Protein AF-A0A920RVM7-F1 (afdb_monomer_lite)

Radius of gyration: 25.44 Å; chains: 1; bounding box: 71×38×67 Å

Foldseek 3Di:
DDDVPPDDDQLVVLVVVLVVVVVVLVVVPQDDDPVSVCPVLVVCCVVDDVDCPPPPSVVVCCVPNNDDGPQDDPDDPVVVVVVPPCRDSSNSSVVVSQVCQLADQDDPDDPVVVVVVVVVDVDPDDPVCSDNVDRPVVVVVVVVCVVPDDPPVVVVVVVVVVD

Sequence (163 aa):
MLASLMGCSYESLVIDNDMLGMIMRVVRGIEVNEETLSYRAIKDTVEGEGHFLRDPQTLSLMKTEYLYPNLADRSTQEEWGKRRFARYQGKSAEKKAREILNSHYPVYIDEKIDKKVRDNFPIEIPLDVIKPSKDRFFVFMARKKRRAGGSKARREIRQKNRN

Structure (mmCIF, N/CA/C/O backbone):
data_AF-A0A920RVM7-F1
#
_entry.id   AF-A0A920RVM7-F1
#
loop_
_atom_site.group_PDB
_atom_site.id
_atom_site.type_symbol
_atom_site.label_atom_id
_atom_site.label_alt_id
_atom_site.label_comp_id
_atom_site.label_asym_id
_atom_site.label_entity_id
_atom_site.label_seq_id
_atom_site.pdbx_PDB_ins_code
_atom_site.Cartn_x
_atom_site.Cartn_y
_atom_site.Cartn_z
_atom_site.occupancy
_atom_site.B_iso_or_equiv
_atom_site.auth_seq_id
_atom_site.auth_comp_id
_atom_site.auth_asym_id
_atom_site.auth_atom_id
_atom_site.pdbx_PDB_model_num
ATOM 1 N N . MET A 1 1 ? 8.864 11.385 -6.753 1.00 81.56 1 MET A N 1
ATOM 2 C CA . MET A 1 1 ? 9.780 12.300 -7.502 1.00 81.56 1 MET A CA 1
ATOM 3 C C . MET A 1 1 ? 10.583 13.123 -6.503 1.00 81.56 1 MET A C 1
ATOM 5 O O . MET A 1 1 ? 10.082 13.359 -5.415 1.00 81.56 1 MET A O 1
ATOM 9 N N . LEU A 1 2 ? 11.798 13.554 -6.836 1.00 87.75 2 LEU A N 1
ATOM 10 C CA . LEU A 1 2 ? 12.680 14.316 -5.941 1.00 87.75 2 LEU A CA 1
ATOM 11 C C . LEU A 1 2 ? 13.182 15.597 -6.617 1.00 87.75 2 LEU A C 1
ATOM 13 O O . LEU A 1 2 ? 13.181 15.692 -7.845 1.00 87.75 2 LEU A O 1
ATOM 17 N N . ALA A 1 3 ? 13.626 16.558 -5.800 1.00 87.75 3 ALA A N 1
ATOM 18 C CA . ALA A 1 3 ? 14.247 17.811 -6.237 1.00 87.75 3 ALA A CA 1
ATOM 19 C C . ALA A 1 3 ? 13.433 18.543 -7.323 1.00 87.75 3 ALA A C 1
ATOM 21 O O . ALA A 1 3 ? 13.928 18.757 -8.424 1.00 87.75 3 ALA A O 1
ATOM 22 N N . SER A 1 4 ? 12.166 18.866 -7.035 1.00 89.56 4 SER A N 1
ATOM 23 C CA . SER A 1 4 ? 11.268 19.573 -7.968 1.00 89.56 4 SER A CA 1
ATOM 24 C C . SER A 1 4 ? 11.231 18.946 -9.366 1.00 89.56 4 SER A C 1
ATOM 26 O O . SER A 1 4 ? 11.426 19.616 -10.372 1.00 89.56 4 SER A O 1
ATOM 28 N N . LEU A 1 5 ? 10.994 17.631 -9.409 1.00 88.19 5 LEU A N 1
ATOM 29 C CA . LEU A 1 5 ? 10.911 16.808 -10.622 1.00 88.19 5 LEU A CA 1
ATOM 30 C C . LEU A 1 5 ? 12.236 16.575 -11.372 1.00 88.19 5 LEU A C 1
ATOM 32 O O . LEU A 1 5 ? 12.230 15.891 -12.393 1.00 88.19 5 LEU A O 1
ATOM 36 N N . MET A 1 6 ? 13.376 17.052 -10.865 1.00 92.00 6 MET A N 1
ATOM 37 C CA . MET A 1 6 ? 14.680 16.820 -11.504 1.00 92.00 6 MET A CA 1
ATOM 38 C C . MET A 1 6 ? 15.246 15.412 -11.264 1.00 92.00 6 MET A C 1
ATOM 40 O O . MET A 1 6 ? 16.195 15.004 -11.934 1.00 92.00 6 MET A O 1
ATOM 44 N N . GLY A 1 7 ? 14.705 14.667 -10.297 1.00 88.50 7 GLY A N 1
ATOM 45 C CA . GLY A 1 7 ? 15.169 13.326 -9.955 1.00 88.50 7 GLY A CA 1
ATOM 46 C C . GLY A 1 7 ? 14.031 12.341 -9.727 1.00 88.50 7 GLY A C 1
ATOM 47 O O . GLY A 1 7 ? 12.962 12.688 -9.224 1.00 88.50 7 GLY A O 1
ATOM 48 N N . CYS A 1 8 ? 14.290 11.076 -10.043 1.00 88.81 8 CYS A N 1
ATOM 49 C CA . CYS A 1 8 ? 13.419 9.965 -9.687 1.00 88.81 8 CYS A CA 1
ATOM 50 C C . CYS A 1 8 ? 14.205 8.963 -8.835 1.00 88.81 8 CYS A C 1
ATOM 52 O O . CYS A 1 8 ? 15.324 8.589 -9.182 1.00 88.81 8 CYS A O 1
ATOM 54 N N . SER A 1 9 ? 13.620 8.555 -7.710 1.00 91.31 9 SER A N 1
ATOM 55 C CA . SER A 1 9 ? 14.145 7.523 -6.816 1.00 91.31 9 SER A CA 1
ATOM 56 C C . SER A 1 9 ? 13.121 6.402 -6.750 1.00 91.31 9 SER A C 1
ATOM 58 O O . SER A 1 9 ? 11.937 6.655 -6.521 1.00 91.31 9 SER A O 1
ATOM 60 N N . TYR A 1 10 ? 13.577 5.167 -6.955 1.00 92.56 10 TYR A N 1
ATOM 61 C CA . TYR A 1 10 ? 12.707 3.997 -6.872 1.00 92.56 10 TYR A CA 1
ATOM 62 C C . TYR A 1 10 ? 12.204 3.777 -5.445 1.00 92.56 10 TYR A C 1
ATOM 64 O O . TYR A 1 10 ? 11.061 3.383 -5.249 1.00 92.56 10 TYR A O 1
ATOM 72 N N . GLU A 1 11 ? 13.038 4.081 -4.455 1.00 92.31 11 GLU A N 1
ATOM 73 C CA . GLU A 1 11 ? 12.692 4.046 -3.039 1.00 92.31 11 GLU A CA 1
ATOM 74 C C . GLU A 1 11 ? 11.529 4.993 -2.745 1.00 92.31 11 GLU A C 1
ATOM 76 O O . GLU A 1 11 ? 10.537 4.578 -2.148 1.00 92.31 11 GLU A O 1
ATOM 81 N N . SER A 1 12 ? 11.615 6.240 -3.223 1.00 92.56 12 SER A N 1
ATOM 82 C CA . SER A 1 12 ? 10.529 7.210 -3.077 1.00 92.56 12 SER A CA 1
ATOM 83 C C . SER A 1 12 ? 9.248 6.734 -3.751 1.00 92.56 12 SER A C 1
ATOM 85 O O . SER A 1 12 ? 8.202 6.839 -3.136 1.00 92.56 12 SER A O 1
ATOM 87 N N . LEU A 1 13 ? 9.311 6.142 -4.950 1.00 93.56 13 LEU A N 1
ATOM 88 C CA . LEU A 1 13 ? 8.109 5.615 -5.615 1.00 93.56 13 LEU A CA 1
ATOM 89 C C . LEU A 1 13 ? 7.415 4.510 -4.803 1.00 93.56 13 LEU A C 1
ATOM 91 O O . LEU A 1 13 ? 6.189 4.446 -4.771 1.00 93.56 13 LEU A O 1
ATOM 95 N N . VAL A 1 14 ? 8.183 3.641 -4.140 1.00 94.25 14 VAL A N 1
ATOM 96 C CA . VAL A 1 14 ? 7.616 2.589 -3.282 1.00 94.25 14 VAL A CA 1
ATOM 97 C C . VAL A 1 14 ? 6.987 3.183 -2.019 1.00 94.25 14 VAL A C 1
ATOM 99 O O . VAL A 1 14 ? 5.921 2.731 -1.607 1.00 94.25 14 VAL A O 1
ATOM 102 N N . ILE A 1 15 ? 7.617 4.197 -1.421 1.00 93.31 15 ILE A N 1
ATOM 103 C CA . ILE A 1 15 ? 7.058 4.919 -0.267 1.00 93.31 15 ILE A CA 1
ATOM 104 C C . ILE A 1 15 ? 5.779 5.664 -0.674 1.00 93.31 15 ILE A C 1
ATOM 106 O O . ILE A 1 15 ? 4.760 5.542 0.002 1.00 93.31 15 ILE A O 1
ATOM 110 N N . ASP A 1 16 ? 5.811 6.368 -1.807 1.00 93.62 16 ASP A N 1
ATOM 111 C CA . ASP A 1 16 ? 4.669 7.085 -2.378 1.00 93.62 16 ASP A CA 1
ATOM 112 C C . ASP A 1 16 ? 3.488 6.128 -2.598 1.00 93.62 16 ASP A C 1
ATOM 114 O O . ASP A 1 16 ? 2.358 6.466 -2.262 1.00 93.62 16 ASP A O 1
ATOM 118 N N . ASN A 1 17 ? 3.736 4.902 -3.072 1.00 94.12 17 ASN A N 1
ATOM 119 C CA . ASN A 1 17 ? 2.693 3.889 -3.236 1.00 94.12 17 ASN A CA 1
ATOM 120 C C . ASN A 1 17 ? 2.026 3.476 -1.907 1.00 94.12 17 ASN A C 1
ATOM 122 O O . ASN A 1 17 ? 0.811 3.289 -1.869 1.00 94.12 17 ASN A O 1
ATOM 126 N N . ASP A 1 18 ? 2.791 3.345 -0.819 1.00 92.19 18 ASP A N 1
ATOM 127 C CA . ASP A 1 18 ? 2.235 3.034 0.511 1.00 92.19 18 ASP A CA 1
ATOM 128 C C . ASP A 1 18 ? 1.364 4.197 1.027 1.00 92.19 18 ASP A C 1
ATOM 130 O O . ASP A 1 18 ? 0.255 3.987 1.522 1.00 92.19 18 ASP A O 1
ATOM 134 N N . MET A 1 19 ? 1.817 5.440 0.821 1.00 92.56 19 MET A N 1
ATOM 135 C CA . MET A 1 19 ? 1.043 6.643 1.158 1.00 92.56 19 MET A CA 1
ATOM 136 C C . MET A 1 19 ? -0.223 6.780 0.307 1.00 92.56 19 MET A C 1
ATOM 138 O O . MET A 1 19 ? -1.280 7.138 0.828 1.00 92.56 19 MET A O 1
ATOM 142 N N . LEU A 1 20 ? -0.145 6.470 -0.990 1.00 94.69 20 LEU A N 1
ATOM 143 C CA . LEU A 1 20 ? -1.290 6.523 -1.898 1.00 94.69 20 LEU A CA 1
ATOM 144 C C . LEU A 1 20 ? -2.411 5.586 -1.454 1.00 94.69 20 LEU A C 1
ATOM 146 O O . LEU A 1 20 ? -3.571 5.966 -1.569 1.00 94.69 20 LEU A O 1
ATOM 150 N N . GLY A 1 21 ? -2.102 4.418 -0.883 1.00 91.38 21 GLY A N 1
ATOM 151 C CA . GLY A 1 21 ? -3.125 3.540 -0.307 1.00 91.38 21 GLY A CA 1
ATOM 152 C C . GLY A 1 21 ? -3.970 4.249 0.760 1.00 91.38 21 GLY A C 1
ATOM 153 O O . GLY A 1 21 ? -5.200 4.190 0.727 1.00 91.38 21 GLY A O 1
ATOM 154 N N . MET A 1 22 ? -3.321 4.991 1.661 1.00 90.44 22 MET A N 1
ATOM 155 C CA . MET A 1 22 ? -4.004 5.774 2.697 1.00 90.44 22 MET A CA 1
ATOM 156 C C . MET A 1 22 ? -4.786 6.945 2.105 1.00 90.44 22 MET A C 1
ATOM 158 O O . MET A 1 22 ? -5.930 7.177 2.487 1.00 90.44 22 MET A O 1
ATOM 162 N N . ILE A 1 23 ? -4.195 7.660 1.144 1.00 94.12 23 ILE A N 1
ATOM 163 C CA . ILE A 1 23 ? -4.855 8.778 0.458 1.00 94.12 23 ILE A CA 1
ATOM 164 C C . ILE A 1 23 ? -6.121 8.286 -0.248 1.00 94.12 23 ILE A C 1
ATOM 166 O O . ILE A 1 23 ? -7.174 8.896 -0.098 1.00 94.12 23 ILE A O 1
ATOM 170 N N . MET A 1 24 ? -6.059 7.153 -0.950 1.00 92.94 24 MET A N 1
ATOM 171 C CA . MET A 1 24 ? -7.222 6.558 -1.611 1.00 92.94 24 MET A CA 1
ATOM 172 C C . MET A 1 24 ? -8.306 6.152 -0.609 1.00 92.94 24 MET A C 1
ATOM 174 O O . MET A 1 24 ? -9.490 6.354 -0.886 1.00 92.94 24 MET A O 1
ATOM 178 N N . ARG A 1 25 ? -7.930 5.654 0.581 1.00 90.06 25 ARG A N 1
ATOM 179 C CA . ARG A 1 25 ? -8.907 5.431 1.655 1.00 90.06 25 ARG A CA 1
ATOM 180 C C . ARG A 1 25 ? -9.544 6.747 2.090 1.00 90.06 25 ARG A C 1
ATOM 182 O O . ARG A 1 25 ? -10.763 6.786 2.192 1.00 90.06 25 ARG A O 1
ATOM 189 N N . VAL A 1 26 ? -8.779 7.816 2.305 1.00 91.81 26 VAL A N 1
ATOM 190 C CA . VAL A 1 26 ? -9.335 9.133 2.677 1.00 91.81 26 VAL A CA 1
ATOM 191 C C . VAL A 1 26 ? -10.280 9.666 1.593 1.00 91.81 26 VAL A C 1
ATOM 193 O O . VAL A 1 26 ? -11.367 10.138 1.915 1.00 91.81 26 VAL A O 1
ATOM 196 N N . VAL A 1 27 ? -9.917 9.525 0.316 1.00 95.06 27 VAL A N 1
ATOM 197 C CA . VAL A 1 27 ? -10.724 9.977 -0.833 1.00 95.06 27 VAL A CA 1
ATOM 198 C C . VAL A 1 27 ? -12.068 9.246 -0.940 1.00 95.06 27 VAL A C 1
ATOM 200 O O . VAL A 1 27 ? -13.039 9.865 -1.365 1.00 95.06 27 VAL A O 1
ATOM 203 N N . ARG A 1 28 ? -12.175 7.977 -0.503 1.00 92.12 28 ARG A N 1
ATOM 204 C CA . ARG A 1 28 ? -13.472 7.264 -0.402 1.00 92.12 28 ARG A CA 1
ATOM 205 C C . ARG A 1 28 ? -14.487 8.025 0.468 1.00 92.12 28 ARG A C 1
ATOM 207 O O . ARG A 1 28 ? -15.687 7.848 0.290 1.00 92.12 28 ARG A O 1
ATOM 214 N N . GLY A 1 29 ? -14.013 8.872 1.383 1.00 91.19 29 GLY A N 1
ATOM 215 C CA . GLY A 1 29 ? -14.844 9.654 2.287 1.00 91.19 29 GLY A CA 1
ATOM 216 C C . GLY A 1 29 ? -15.257 8.884 3.540 1.00 91.19 29 GLY A C 1
ATOM 217 O O . GLY A 1 29 ? -14.695 7.835 3.882 1.00 91.19 29 GLY A O 1
ATOM 218 N N . ILE A 1 30 ? -16.225 9.457 4.252 1.00 91.38 30 ILE A N 1
ATOM 219 C CA . ILE A 1 30 ? -16.828 8.888 5.458 1.00 91.38 30 ILE A CA 1
ATOM 220 C C . ILE A 1 30 ? -18.274 8.551 5.114 1.00 91.38 30 ILE A C 1
ATOM 222 O O . ILE A 1 30 ? -19.060 9.436 4.785 1.00 91.38 30 ILE A O 1
ATOM 226 N N . GLU A 1 31 ? -18.606 7.267 5.165 1.00 91.94 31 GLU A N 1
ATOM 227 C CA . GLU A 1 31 ? -19.967 6.792 4.958 1.00 91.94 31 GLU A CA 1
ATOM 228 C C . GLU A 1 31 ? -20.777 6.992 6.241 1.00 91.94 31 GLU A C 1
ATOM 230 O O . GLU A 1 31 ? -20.376 6.529 7.310 1.00 91.94 31 GLU A O 1
ATOM 235 N N . VAL A 1 32 ? -21.906 7.693 6.145 1.00 94.31 32 VAL A N 1
ATOM 236 C CA . VAL A 1 32 ? -22.766 8.011 7.292 1.00 94.31 32 VAL A CA 1
ATOM 237 C C . VAL A 1 32 ? -24.134 7.377 7.075 1.00 94.31 32 VAL A C 1
ATOM 239 O O . VAL A 1 32 ? -24.905 7.827 6.229 1.00 94.31 32 VAL A O 1
ATOM 242 N N . ASN A 1 33 ? -24.421 6.326 7.834 1.00 93.44 33 ASN A N 1
ATOM 243 C CA . ASN A 1 33 ? -25.703 5.631 7.881 1.00 93.44 33 ASN A CA 1
ATOM 244 C C . ASN A 1 33 ? -25.916 5.035 9.290 1.00 93.44 33 ASN A C 1
ATOM 246 O O . ASN A 1 33 ? -25.044 5.141 10.152 1.00 93.44 33 ASN A O 1
ATOM 250 N N . GLU A 1 34 ? -27.074 4.423 9.550 1.00 92.19 34 GLU A N 1
ATOM 251 C CA . GLU A 1 34 ? -27.396 3.884 10.884 1.00 92.19 34 GLU A CA 1
ATOM 252 C C . GLU A 1 34 ? -26.389 2.837 11.388 1.00 92.19 34 GLU A C 1
ATOM 254 O O . GLU A 1 34 ? -26.112 2.779 12.587 1.00 92.19 34 GLU A O 1
ATOM 259 N N . GLU A 1 35 ? -25.814 2.038 10.487 1.00 88.12 35 GLU A N 1
ATOM 260 C CA . GLU A 1 35 ? -24.820 1.019 10.822 1.00 88.12 35 GLU A CA 1
ATOM 261 C C . GLU A 1 35 ? -23.455 1.654 11.126 1.00 88.12 35 GLU A C 1
ATOM 263 O O . GLU A 1 35 ? -22.848 1.357 12.157 1.00 88.12 35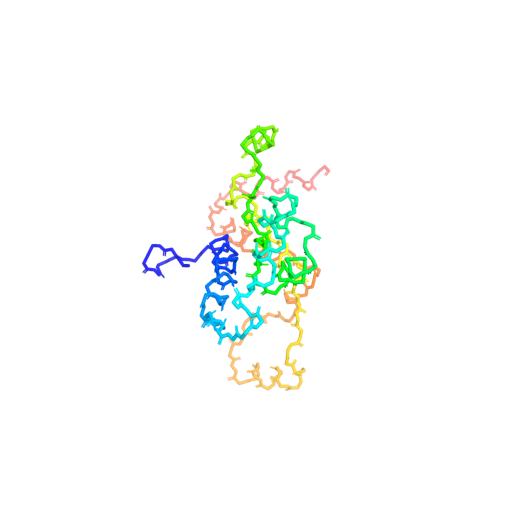 GLU A O 1
ATOM 268 N N . THR A 1 36 ? -22.986 2.586 10.289 1.00 91.25 36 THR A N 1
ATOM 269 C CA . THR A 1 36 ? -21.666 3.219 10.456 1.00 91.25 36 THR A CA 1
A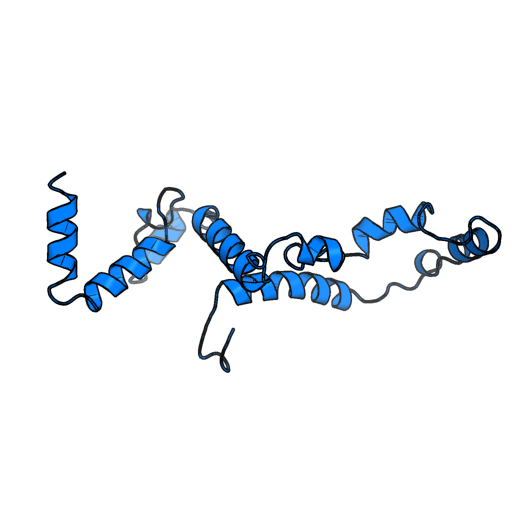TOM 270 C C . THR A 1 36 ? -21.605 4.180 11.641 1.00 91.25 36 THR A C 1
ATOM 272 O O . THR A 1 36 ? -20.528 4.381 12.206 1.00 91.25 36 THR A O 1
ATOM 275 N N . LEU A 1 37 ? -22.749 4.697 12.103 1.00 94.56 37 LEU A N 1
ATOM 276 C CA . LEU A 1 37 ? -22.846 5.457 13.356 1.00 94.56 37 LEU A CA 1
ATOM 277 C C . LEU A 1 37 ? -22.542 4.606 14.599 1.00 94.56 37 LEU A C 1
ATOM 279 O O . LEU A 1 37 ? -22.163 5.155 15.632 1.00 94.56 37 LEU A O 1
ATOM 283 N N . SER A 1 38 ? -22.653 3.276 14.497 1.00 94.06 38 SER A N 1
ATOM 284 C CA . SER A 1 38 ? -22.180 2.322 15.512 1.00 94.06 38 SER A CA 1
ATOM 285 C C . SER A 1 38 ? -22.792 2.514 16.913 1.00 94.06 38 SER A C 1
ATOM 287 O O . SER A 1 38 ? -22.175 2.178 17.923 1.00 94.06 38 SER A O 1
ATOM 289 N N . TYR A 1 39 ? -24.026 3.032 17.007 1.00 95.12 39 TYR A N 1
ATOM 290 C CA . TYR A 1 39 ? -24.663 3.350 18.295 1.00 95.12 39 TYR A CA 1
ATOM 291 C C . TYR A 1 39 ? -24.787 2.150 19.238 1.00 95.12 39 TYR A C 1
ATOM 293 O O . TYR A 1 39 ? -24.602 2.299 20.445 1.00 95.12 39 TYR A O 1
ATOM 301 N N . ARG A 1 40 ? -25.090 0.963 18.697 1.00 93.06 40 ARG A N 1
ATOM 302 C CA . ARG A 1 40 ? -25.189 -0.267 19.496 1.00 93.06 40 ARG A CA 1
ATOM 303 C C . ARG A 1 40 ? -23.836 -0.660 20.075 1.00 93.06 40 ARG A C 1
ATOM 305 O O . ARG A 1 40 ? -23.739 -0.796 21.285 1.00 93.06 40 ARG A O 1
ATOM 312 N N . ALA A 1 41 ? -22.792 -0.709 19.244 1.00 93.50 41 ALA A N 1
ATOM 313 C CA . ALA A 1 41 ? -21.438 -1.011 19.702 1.00 93.50 41 ALA A CA 1
ATOM 314 C C . ALA A 1 41 ? -20.970 -0.028 20.789 1.00 93.50 41 ALA A C 1
ATOM 316 O O . ALA A 1 41 ? -20.365 -0.441 21.777 1.00 93.50 41 ALA A O 1
ATOM 317 N N . ILE A 1 42 ? -21.282 1.269 20.649 1.00 94.88 42 ILE A N 1
ATOM 318 C CA . ILE A 1 42 ? -20.970 2.285 21.669 1.00 94.88 42 ILE A CA 1
ATOM 319 C C . ILE A 1 42 ? -21.700 1.982 22.980 1.00 94.88 42 ILE A C 1
ATOM 321 O O . ILE A 1 42 ? -21.062 1.953 24.032 1.00 94.88 42 ILE A O 1
ATOM 325 N N . LYS A 1 43 ? -23.015 1.741 22.927 1.00 95.12 43 LYS A N 1
ATOM 326 C CA . LYS A 1 43 ? -23.818 1.431 24.115 1.00 95.12 43 LYS A CA 1
ATOM 327 C C . LYS A 1 43 ? -23.301 0.176 24.824 1.00 95.12 43 LYS A C 1
ATOM 329 O O . LYS A 1 43 ? -23.007 0.234 26.015 1.00 95.12 43 LYS A O 1
ATOM 334 N N . ASP A 1 44 ? -23.134 -0.912 24.079 1.00 94.12 44 ASP A N 1
ATOM 335 C CA . ASP A 1 44 ? -22.707 -2.210 24.609 1.00 94.12 44 ASP A CA 1
ATOM 336 C C . ASP A 1 44 ? -21.302 -2.125 25.225 1.00 94.12 44 ASP A C 1
ATOM 338 O O . ASP A 1 44 ? -21.019 -2.752 26.244 1.00 94.12 44 ASP A O 1
ATOM 342 N N . THR A 1 45 ? -20.425 -1.293 24.657 1.00 95.06 45 THR A N 1
ATOM 343 C CA . THR A 1 45 ? -19.082 -1.064 25.203 1.00 95.06 45 THR A CA 1
ATOM 344 C C . THR A 1 45 ? -19.116 -0.284 26.515 1.00 95.06 45 THR A C 1
ATOM 346 O O . THR A 1 45 ? -18.374 -0.625 27.436 1.00 95.06 45 THR A O 1
ATOM 349 N N . VAL A 1 46 ? -19.960 0.749 26.616 1.00 95.25 46 VAL A N 1
ATOM 350 C CA . VAL A 1 46 ? -20.104 1.568 27.834 1.00 95.25 46 VAL A CA 1
ATOM 351 C C . VAL A 1 46 ? -20.736 0.770 28.974 1.00 95.25 46 VAL A C 1
ATOM 353 O O . VAL A 1 46 ? -20.322 0.915 30.121 1.00 95.25 46 VAL A O 1
ATOM 356 N N . GLU A 1 47 ? -21.723 -0.070 28.666 1.00 95.25 47 GLU A N 1
ATOM 357 C CA . GLU A 1 47 ? -22.405 -0.918 29.652 1.00 95.25 47 GLU A CA 1
ATOM 358 C C . GLU A 1 47 ? -21.621 -2.208 29.976 1.00 95.25 47 GLU A C 1
ATOM 360 O O . GLU A 1 47 ? -21.910 -2.864 30.977 1.00 95.25 47 GLU A O 1
ATOM 365 N N . GLY A 1 48 ? -20.641 -2.576 29.142 1.00 93.38 48 GLY A N 1
ATOM 366 C CA . GLY A 1 48 ? -19.929 -3.855 29.188 1.00 93.38 48 GLY A CA 1
ATOM 367 C C . GLY A 1 48 ? -18.431 -3.751 29.492 1.00 93.38 48 GLY A C 1
ATOM 368 O O . GLY A 1 48 ? -18.013 -3.199 30.506 1.00 93.38 48 GLY A O 1
ATOM 369 N N . GLU A 1 49 ? -17.605 -4.355 28.626 1.00 87.31 49 GLU A N 1
ATOM 370 C CA . GLU A 1 49 ? -16.158 -4.556 28.850 1.00 87.31 49 GLU A CA 1
ATOM 371 C C . GLU A 1 49 ? -15.324 -3.259 28.837 1.00 87.31 49 GLU A C 1
ATOM 373 O O . GLU A 1 49 ? -14.154 -3.276 29.221 1.00 87.31 49 GLU A O 1
ATOM 378 N N . GLY A 1 50 ? -15.883 -2.132 28.382 1.00 94.56 50 GLY A N 1
ATOM 379 C CA . GLY A 1 50 ? -15.185 -0.844 28.334 1.00 94.56 50 GLY A CA 1
ATOM 380 C C . GLY A 1 50 ? -14.202 -0.673 27.166 1.00 94.56 50 GLY A C 1
ATOM 381 O O . GLY A 1 50 ? -13.501 0.337 27.106 1.00 94.56 50 GLY A O 1
ATOM 382 N N . HIS A 1 51 ? -14.137 -1.617 26.220 1.00 93.62 51 HIS A N 1
ATOM 383 C CA . HIS A 1 51 ? -13.361 -1.477 24.983 1.00 93.62 51 HIS A CA 1
ATOM 384 C C . HIS A 1 51 ? -14.024 -2.150 23.769 1.00 93.62 51 HIS A C 1
ATOM 386 O O . HIS A 1 51 ? -14.735 -3.141 23.900 1.00 93.62 51 HIS A O 1
ATOM 392 N N . PHE A 1 52 ? -13.671 -1.704 22.561 1.00 94.94 52 PHE A N 1
ATOM 393 C CA . PHE A 1 52 ? -14.209 -2.233 21.297 1.00 94.94 52 PHE A CA 1
ATOM 394 C C . PHE A 1 52 ? -13.415 -3.418 20.711 1.00 94.94 52 PHE A C 1
ATOM 396 O O . PHE A 1 52 ? -13.758 -3.948 19.662 1.00 94.94 52 PHE A O 1
ATOM 403 N N . LEU A 1 53 ? -12.326 -3.855 21.353 1.00 92.88 53 LEU A N 1
ATOM 404 C CA . LEU A 1 53 ? -11.349 -4.775 20.740 1.00 92.88 53 LEU A CA 1
ATOM 405 C C . LEU A 1 53 ? -11.922 -6.144 20.341 1.00 92.88 53 LEU A C 1
ATOM 407 O O . LEU A 1 53 ? -11.403 -6.783 19.428 1.00 92.88 53 LEU A O 1
ATOM 411 N N . ARG A 1 54 ? -12.958 -6.604 21.046 1.00 90.62 54 ARG A N 1
ATOM 412 C CA . ARG A 1 54 ? -13.615 -7.902 20.823 1.00 90.62 54 ARG A CA 1
ATOM 413 C C . ARG A 1 54 ? -14.964 -7.770 20.123 1.00 90.62 54 ARG A C 1
ATOM 415 O O . ARG A 1 54 ? -15.622 -8.780 19.886 1.00 90.62 54 ARG A O 1
ATOM 422 N N . ASP A 1 55 ? -15.370 -6.545 19.814 1.00 92.31 55 ASP A N 1
ATOM 423 C CA . ASP A 1 55 ? -16.657 -6.270 19.207 1.00 92.31 55 ASP A CA 1
ATOM 424 C C . ASP A 1 55 ? -16.687 -6.785 17.747 1.00 92.31 55 ASP A C 1
ATOM 426 O O . ASP A 1 55 ? -15.748 -6.528 16.979 1.00 92.31 55 ASP A O 1
ATOM 430 N N . PRO A 1 56 ? -17.736 -7.525 17.333 1.00 91.56 56 PRO A N 1
ATOM 431 C CA . PRO A 1 56 ? -17.827 -8.070 15.979 1.00 91.56 56 PRO A CA 1
ATOM 432 C C . PRO A 1 56 ? -17.773 -7.007 14.876 1.00 91.56 56 PRO A C 1
ATOM 434 O O . PRO A 1 56 ? -17.146 -7.250 13.841 1.00 91.56 56 PRO A O 1
ATOM 437 N N . GLN A 1 57 ? -18.381 -5.835 15.100 1.00 92.50 57 GLN A N 1
ATOM 438 C CA . GLN A 1 57 ? -18.368 -4.722 14.150 1.00 92.50 57 GLN A CA 1
ATOM 439 C C . GLN A 1 57 ? -16.945 -4.172 13.994 1.00 92.50 57 GLN A C 1
ATOM 441 O O . GLN A 1 57 ? -16.479 -3.934 12.877 1.00 92.50 57 GLN A O 1
ATOM 446 N N . THR A 1 58 ? -16.204 -4.048 15.097 1.00 92.69 58 THR A N 1
ATOM 447 C CA . THR A 1 58 ? -14.791 -3.636 15.052 1.00 92.69 58 THR A CA 1
ATOM 448 C C . THR A 1 58 ? -13.959 -4.601 14.210 1.00 92.69 58 THR A C 1
ATOM 450 O O . THR A 1 58 ? -13.233 -4.174 13.307 1.00 92.69 58 THR A O 1
ATOM 453 N N . LEU A 1 59 ? -14.107 -5.909 14.430 1.00 91.75 59 LEU A N 1
ATOM 454 C CA . LEU A 1 59 ? -13.368 -6.929 13.680 1.00 91.75 59 LEU A CA 1
ATOM 455 C C . LEU A 1 59 ? -13.707 -6.937 12.182 1.00 91.75 59 LEU A C 1
ATOM 457 O O . LEU A 1 59 ? -12.812 -7.170 11.361 1.00 91.75 59 LEU A O 1
ATOM 461 N N . SER A 1 60 ? -14.964 -6.674 11.803 1.00 90.94 60 SER A N 1
ATOM 462 C CA . SER A 1 60 ? -15.335 -6.550 10.388 1.00 90.94 60 SER A CA 1
ATOM 463 C C . SER A 1 60 ? -14.738 -5.297 9.745 1.00 90.94 60 SER A C 1
ATOM 465 O O . SER A 1 60 ? -14.199 -5.380 8.639 1.00 90.94 60 SER A O 1
ATOM 467 N N . LEU A 1 61 ? -14.754 -4.162 10.451 1.00 90.94 61 LEU A N 1
ATOM 468 C CA . LEU A 1 61 ? -14.276 -2.878 9.927 1.00 90.94 61 LEU A CA 1
ATOM 469 C C . LEU A 1 61 ? -12.749 -2.799 9.825 1.00 90.94 61 LEU A C 1
ATOM 471 O O . LEU A 1 61 ? -12.229 -2.105 8.951 1.00 90.94 61 LEU A O 1
ATOM 475 N N . MET A 1 62 ? -12.000 -3.546 10.643 1.00 88.50 62 MET A N 1
ATOM 476 C CA . MET A 1 62 ? -10.531 -3.591 10.546 1.00 88.50 62 MET A CA 1
ATOM 477 C C . MET A 1 62 ? -10.021 -4.039 9.169 1.00 88.50 62 MET A C 1
ATOM 479 O O . MET A 1 62 ? -8.888 -3.727 8.814 1.00 88.50 62 MET A O 1
ATOM 483 N N . LYS A 1 63 ? -10.830 -4.769 8.394 1.00 79.38 63 LYS A N 1
ATOM 484 C CA . LYS A 1 63 ? -10.455 -5.240 7.052 1.00 79.38 63 LYS A CA 1
ATOM 485 C C . LYS A 1 63 ? -10.840 -4.269 5.935 1.00 79.38 63 LYS A C 1
ATOM 487 O O . LYS A 1 63 ? -10.335 -4.419 4.826 1.00 79.38 63 LYS A O 1
ATOM 492 N N . THR A 1 64 ? -11.731 -3.315 6.203 1.00 86.06 64 THR A N 1
ATOM 493 C CA . THR A 1 64 ? -12.294 -2.413 5.183 1.00 86.06 64 THR A CA 1
ATOM 494 C C . THR A 1 64 ? -11.905 -0.957 5.411 1.00 86.06 64 THR A C 1
ATOM 496 O O . THR A 1 64 ? -11.571 -0.249 4.461 1.00 86.06 64 THR A O 1
ATOM 499 N N . GLU A 1 65 ? -11.917 -0.506 6.665 1.00 86.94 65 GLU A N 1
ATOM 500 C CA . GLU A 1 65 ? -11.726 0.897 7.028 1.00 86.94 65 GLU A CA 1
ATOM 501 C C . GLU A 1 65 ? -10.303 1.212 7.486 1.00 86.94 65 GLU A C 1
ATOM 503 O O . GLU A 1 65 ? -9.860 2.356 7.381 1.00 86.94 65 GLU A O 1
ATOM 508 N N . TYR A 1 66 ? -9.569 0.196 7.941 1.00 85.50 66 TYR A N 1
ATOM 509 C CA . TYR A 1 66 ? -8.191 0.331 8.386 1.00 85.50 66 TYR A CA 1
ATOM 510 C C . TYR A 1 66 ? -7.226 -0.280 7.370 1.00 85.50 66 TYR A C 1
ATOM 512 O O . TYR A 1 66 ? -7.189 -1.493 7.172 1.00 85.50 66 TYR A O 1
ATOM 520 N N . LEU A 1 67 ? -6.405 0.558 6.738 1.00 88.06 67 LEU A N 1
ATOM 521 C CA . LEU A 1 67 ? -5.312 0.082 5.900 1.00 88.06 67 LEU A CA 1
ATOM 522 C C . LEU A 1 67 ? -4.061 -0.091 6.764 1.00 88.06 67 LEU A C 1
ATOM 524 O O . LEU A 1 67 ? -3.576 0.870 7.356 1.00 88.06 67 LEU A O 1
ATOM 528 N N . TYR A 1 68 ? -3.510 -1.303 6.824 1.00 87.44 68 TYR A N 1
ATOM 529 C CA . TYR A 1 68 ? -2.186 -1.502 7.411 1.00 87.44 68 TYR A CA 1
ATOM 530 C C . TYR A 1 68 ? -1.118 -1.190 6.353 1.00 87.44 68 TYR A C 1
ATOM 532 O O . TYR A 1 68 ? -1.201 -1.734 5.249 1.00 87.44 68 TYR A O 1
ATOM 540 N N . PRO A 1 69 ? -0.130 -0.325 6.643 1.00 88.56 69 PRO A N 1
ATOM 541 C CA . PRO A 1 69 ? 0.913 -0.009 5.675 1.00 88.56 69 PRO A CA 1
ATOM 542 C C . PRO A 1 69 ? 1.755 -1.249 5.358 1.00 88.56 69 PRO A C 1
ATOM 544 O O . PRO A 1 69 ? 2.091 -2.036 6.245 1.00 88.56 69 PRO A O 1
ATOM 547 N N . ASN A 1 70 ? 2.135 -1.409 4.094 1.00 88.00 70 ASN A N 1
ATOM 548 C CA . ASN A 1 70 ? 3.005 -2.505 3.663 1.00 88.00 70 ASN A CA 1
ATOM 549 C C . ASN A 1 70 ? 4.480 -2.215 3.956 1.00 88.00 70 ASN A C 1
ATOM 551 O O . ASN A 1 70 ? 5.286 -3.145 4.048 1.00 88.00 70 ASN A O 1
ATOM 555 N N . LEU A 1 71 ? 4.850 -0.932 4.041 1.00 89.25 71 LEU A N 1
ATOM 556 C CA . LEU A 1 71 ? 6.238 -0.502 4.182 1.00 89.25 71 LEU A CA 1
ATOM 557 C C . LEU A 1 71 ? 6.513 0.208 5.511 1.00 89.25 71 LEU A C 1
ATOM 559 O O . LEU A 1 71 ? 7.581 -0.002 6.093 1.00 89.25 71 LEU A O 1
ATOM 563 N N . ALA A 1 72 ? 5.606 1.072 5.975 1.00 86.62 72 ALA A N 1
ATOM 564 C CA . ALA A 1 72 ? 5.812 1.798 7.226 1.00 86.62 72 ALA A CA 1
ATOM 565 C C . ALA A 1 72 ? 5.801 0.853 8.444 1.00 86.62 72 ALA A C 1
ATOM 567 O O . ALA A 1 72 ? 4.885 0.053 8.619 1.00 86.62 72 ALA A O 1
ATOM 568 N N . ASP A 1 73 ? 6.816 0.964 9.308 1.00 86.00 73 ASP A N 1
ATOM 569 C CA . ASP A 1 73 ? 6.902 0.161 10.531 1.00 86.00 73 ASP A CA 1
ATOM 570 C C . ASP A 1 73 ? 6.015 0.776 11.622 1.00 86.00 73 ASP A C 1
ATOM 572 O O . ASP A 1 73 ? 6.159 1.950 11.970 1.00 86.00 73 ASP A O 1
ATOM 576 N N . ARG A 1 74 ? 5.077 -0.017 12.144 1.00 86.94 74 ARG A N 1
ATOM 577 C CA . ARG A 1 74 ? 4.152 0.367 13.223 1.00 86.94 74 ARG A CA 1
ATOM 578 C C . ARG A 1 74 ? 4.490 -0.338 14.540 1.00 86.94 74 ARG A C 1
ATOM 580 O O . ARG A 1 74 ? 3.686 -0.290 15.467 1.00 86.94 74 ARG A O 1
ATOM 587 N N . SER A 1 75 ? 5.651 -0.996 14.621 1.00 87.00 75 SER A N 1
ATOM 588 C CA . SER A 1 75 ? 6.129 -1.615 15.856 1.00 87.00 75 SER A CA 1
ATOM 589 C C . SER A 1 75 ? 6.350 -0.580 16.955 1.00 87.00 75 SER A C 1
ATOM 591 O O . SER A 1 75 ? 6.616 0.595 16.684 1.00 87.00 75 SER A O 1
ATOM 593 N N . THR A 1 76 ? 6.315 -1.033 18.203 1.00 88.88 76 THR A N 1
ATOM 594 C CA . THR A 1 76 ? 6.660 -0.191 19.354 1.00 88.88 76 THR A CA 1
ATOM 595 C C . THR A 1 76 ? 8.104 0.314 19.260 1.00 88.88 76 THR A C 1
ATOM 597 O O . THR A 1 76 ? 8.945 -0.267 18.570 1.00 88.88 76 THR A O 1
ATOM 600 N N . GLN A 1 77 ? 8.422 1.394 19.976 1.00 85.12 77 GLN A N 1
ATOM 601 C CA . GLN A 1 77 ? 9.784 1.944 19.996 1.00 85.12 77 GLN A CA 1
ATOM 602 C C . GLN A 1 77 ? 10.813 0.930 20.511 1.00 85.12 77 GLN A C 1
ATOM 604 O O . GLN A 1 77 ? 11.928 0.875 19.997 1.00 85.12 77 GLN A O 1
ATOM 609 N N . GLU A 1 78 ? 10.437 0.105 21.491 1.00 87.88 78 GLU A N 1
ATOM 610 C CA . GLU A 1 78 ? 11.303 -0.945 22.028 1.00 87.88 78 GLU A CA 1
ATOM 611 C C . GLU A 1 78 ? 11.607 -2.014 20.968 1.00 87.88 78 GLU A C 1
ATOM 613 O O . GLU A 1 78 ? 12.771 -2.358 20.739 1.00 87.88 78 GLU A O 1
ATOM 618 N N . GLU A 1 79 ? 10.579 -2.516 20.278 1.00 87.12 79 GLU A N 1
ATOM 619 C CA . GLU A 1 79 ? 10.749 -3.473 19.182 1.00 87.12 79 GLU A CA 1
ATOM 620 C C . GLU A 1 79 ? 11.582 -2.875 18.050 1.00 87.12 79 GLU A C 1
ATOM 622 O O . GLU A 1 79 ? 12.516 -3.516 17.566 1.00 87.12 79 GLU A O 1
ATOM 627 N N . TRP A 1 80 ? 11.291 -1.634 17.662 1.00 83.38 80 TRP A N 1
ATOM 628 C CA . TRP A 1 80 ? 12.038 -0.918 16.636 1.00 83.38 80 TRP A CA 1
ATOM 629 C C . TRP A 1 80 ? 13.512 -0.728 17.031 1.00 83.38 80 TRP A C 1
ATOM 631 O O . TRP A 1 80 ? 14.403 -0.983 16.223 1.00 83.38 80 TRP A O 1
ATOM 641 N N . GLY A 1 81 ? 13.794 -0.382 18.291 1.00 82.81 81 GLY A N 1
ATOM 642 C CA . GLY A 1 81 ? 15.153 -0.212 18.814 1.00 82.81 81 GLY A CA 1
ATOM 643 C C . GLY A 1 81 ? 15.961 -1.515 18.859 1.00 82.81 81 GLY A C 1
ATOM 644 O O . GLY A 1 81 ? 17.148 -1.524 18.523 1.00 82.81 81 GLY A O 1
ATOM 645 N N . LYS A 1 82 ? 15.320 -2.645 19.193 1.00 84.44 82 LYS A N 1
ATOM 646 C CA . LYS A 1 82 ? 15.947 -3.986 19.141 1.00 84.44 82 LYS A CA 1
ATOM 647 C C . LYS A 1 82 ? 16.295 -4.398 17.710 1.00 84.44 82 LYS A C 1
ATOM 649 O O . LYS A 1 82 ? 17.281 -5.102 17.465 1.00 84.44 82 LYS A O 1
ATOM 654 N N . ARG A 1 83 ? 15.507 -3.947 16.736 1.00 73.81 83 ARG A N 1
ATOM 655 C CA . ARG A 1 83 ? 15.745 -4.150 15.307 1.00 73.81 83 ARG A CA 1
ATOM 656 C C . ARG A 1 83 ? 16.860 -3.197 14.840 1.00 73.81 83 ARG A C 1
ATOM 658 O O . ARG A 1 83 ? 16.561 -2.217 14.174 1.00 73.81 83 ARG A O 1
ATOM 665 N N . ARG A 1 84 ? 18.135 -3.502 15.161 1.00 56.47 84 ARG A N 1
ATOM 666 C CA . ARG A 1 84 ? 19.358 -2.745 14.763 1.00 56.47 84 ARG A CA 1
ATOM 667 C C . ARG A 1 84 ? 19.136 -1.915 13.487 1.00 56.47 84 ARG A C 1
ATOM 669 O O . ARG A 1 84 ? 18.812 -2.532 12.477 1.00 56.47 84 ARG A O 1
ATOM 676 N N . PHE A 1 85 ? 19.361 -0.591 13.557 1.00 51.84 85 PHE A N 1
ATOM 677 C CA . PHE A 1 85 ? 19.303 0.519 12.561 1.00 51.84 85 PHE A CA 1
ATOM 678 C C . PHE A 1 85 ? 19.214 0.235 11.038 1.00 51.84 85 PHE A C 1
ATOM 680 O O . PHE A 1 85 ? 18.811 1.107 10.271 1.00 51.84 85 PHE A O 1
ATOM 687 N N . ALA A 1 86 ? 19.554 -0.961 10.564 1.00 50.75 86 ALA A N 1
ATOM 688 C CA . ALA A 1 86 ? 19.471 -1.456 9.192 1.00 50.75 86 ALA A CA 1
ATOM 689 C C . ALA A 1 86 ? 18.061 -1.434 8.553 1.00 50.75 86 ALA A C 1
ATOM 691 O O . ALA A 1 86 ? 17.915 -1.856 7.407 1.00 50.75 86 ALA A O 1
ATOM 692 N N . ARG A 1 87 ? 17.031 -0.941 9.251 1.00 58.59 87 ARG A N 1
ATOM 693 C CA . ARG A 1 87 ? 15.649 -0.827 8.757 1.00 58.59 87 ARG A CA 1
ATOM 694 C C . ARG A 1 87 ? 15.091 0.596 8.818 1.00 58.59 87 ARG A C 1
ATOM 696 O O . ARG A 1 87 ? 13.895 0.783 9.010 1.00 58.59 87 ARG A O 1
ATOM 703 N N . TYR A 1 88 ? 15.929 1.613 8.609 1.00 73.25 88 TYR A N 1
ATOM 704 C CA . TYR A 1 88 ? 15.388 2.913 8.200 1.00 73.25 88 TYR A CA 1
ATOM 705 C C . TYR A 1 88 ? 14.517 2.723 6.945 1.00 73.25 88 TYR A C 1
ATOM 707 O O . TYR A 1 88 ? 14.883 1.947 6.058 1.00 73.25 88 TYR A O 1
ATOM 715 N N . GLN A 1 89 ? 13.379 3.418 6.868 1.00 80.00 89 GLN A N 1
ATOM 716 C CA . GLN A 1 89 ? 12.353 3.219 5.835 1.00 80.00 89 GLN A CA 1
ATOM 717 C C . GLN A 1 89 ? 12.934 3.209 4.411 1.00 80.00 89 GLN A C 1
ATOM 719 O O . GLN A 1 89 ? 12.551 2.371 3.598 1.00 80.00 89 GLN A O 1
ATOM 724 N N . GLY A 1 90 ? 13.943 4.046 4.139 1.00 84.19 90 GLY A N 1
ATOM 725 C CA . GLY A 1 90 ? 14.644 4.064 2.852 1.00 84.19 90 GLY A CA 1
ATOM 726 C C . GLY A 1 90 ? 15.317 2.736 2.470 1.00 84.19 90 GLY A C 1
ATOM 727 O O . GLY A 1 90 ? 15.294 2.360 1.303 1.00 84.19 90 GLY A O 1
ATOM 728 N N . LYS A 1 91 ? 15.865 1.973 3.427 1.00 85.75 91 LYS A N 1
ATOM 729 C CA . LYS A 1 91 ? 16.478 0.656 3.155 1.00 85.75 91 LYS A CA 1
ATOM 730 C C . LYS A 1 91 ? 15.438 -0.422 2.875 1.00 85.75 91 LYS A C 1
ATOM 732 O O . LYS A 1 91 ? 15.637 -1.242 1.979 1.00 85.75 91 LYS A O 1
ATOM 737 N N . SER A 1 92 ? 14.323 -0.400 3.600 1.00 87.25 92 SER A N 1
ATOM 738 C CA . SER A 1 92 ? 13.181 -1.274 3.315 1.00 87.25 92 SER A CA 1
ATOM 739 C C . SER A 1 92 ? 12.592 -0.969 1.933 1.00 87.25 92 SER A C 1
ATOM 741 O O . SER A 1 92 ? 12.321 -1.893 1.165 1.00 87.25 92 SER A O 1
ATOM 743 N N . ALA A 1 93 ? 12.479 0.315 1.580 1.00 91.00 93 ALA A N 1
ATOM 744 C CA . ALA A 1 93 ? 12.010 0.766 0.273 1.00 91.00 93 ALA A CA 1
ATOM 745 C C . ALA A 1 93 ? 12.959 0.338 -0.858 1.00 91.00 93 ALA A C 1
ATOM 747 O O . ALA A 1 93 ? 12.503 -0.196 -1.865 1.00 91.00 93 ALA A O 1
ATOM 748 N N . GLU A 1 94 ? 14.276 0.493 -0.671 1.00 90.12 94 GLU A N 1
ATOM 749 C CA . GLU A 1 94 ? 15.299 0.025 -1.620 1.00 90.12 94 GLU A CA 1
ATOM 750 C C . GLU A 1 94 ? 15.178 -1.480 -1.864 1.00 90.12 94 GLU A C 1
ATOM 752 O O . GLU A 1 94 ? 15.153 -1.931 -3.013 1.00 90.12 94 GLU A O 1
ATOM 757 N N . LYS A 1 95 ? 15.064 -2.267 -0.787 1.00 89.44 95 LYS A N 1
ATOM 758 C CA . LYS A 1 95 ? 14.891 -3.717 -0.886 1.00 89.44 95 LYS A CA 1
ATOM 759 C C . LYS A 1 95 ? 13.637 -4.061 -1.693 1.00 89.44 95 LYS A C 1
ATOM 761 O O . LYS A 1 95 ? 13.727 -4.835 -2.644 1.00 89.44 95 LYS A O 1
ATOM 766 N N . LYS A 1 96 ? 12.499 -3.443 -1.369 1.00 91.31 96 LYS A N 1
ATOM 767 C CA . LYS A 1 96 ? 11.230 -3.699 -2.058 1.00 91.31 96 LYS A CA 1
ATOM 768 C C . LYS A 1 96 ? 11.267 -3.281 -3.530 1.00 91.31 96 LYS A C 1
ATOM 770 O O . LYS A 1 96 ? 10.798 -4.025 -4.388 1.00 91.31 96 LYS A O 1
ATOM 775 N N . ALA A 1 97 ? 11.869 -2.134 -3.843 1.00 92.19 97 ALA A N 1
ATOM 776 C CA . ALA A 1 97 ? 12.058 -1.678 -5.217 1.00 92.19 97 ALA A CA 1
ATOM 777 C C . ALA A 1 97 ? 12.877 -2.686 -6.039 1.00 92.19 97 ALA A C 1
ATOM 779 O O . ALA A 1 97 ? 12.495 -3.040 -7.156 1.00 92.19 97 ALA A O 1
ATOM 780 N N . ARG A 1 98 ? 13.980 -3.192 -5.472 1.00 89.19 98 ARG A N 1
ATOM 781 C CA . ARG A 1 98 ? 14.811 -4.225 -6.111 1.00 89.19 98 ARG A CA 1
ATOM 782 C C . ARG A 1 98 ? 14.041 -5.522 -6.334 1.00 89.19 98 ARG A C 1
ATOM 784 O O . ARG A 1 98 ? 14.138 -6.091 -7.416 1.00 89.19 98 ARG A O 1
ATOM 791 N N . GLU A 1 99 ? 13.274 -5.971 -5.343 1.00 89.44 99 GLU A N 1
ATOM 792 C CA . GLU A 1 99 ? 12.423 -7.160 -5.468 1.00 89.44 99 GLU A CA 1
ATOM 793 C C . GLU A 1 99 ? 11.438 -7.024 -6.634 1.00 89.44 99 GLU A C 1
ATOM 795 O O . GLU A 1 99 ? 11.369 -7.918 -7.477 1.00 89.44 99 GLU A O 1
ATOM 800 N N . ILE A 1 100 ? 10.730 -5.894 -6.732 1.00 90.19 100 ILE A N 1
ATOM 801 C CA . ILE A 1 100 ? 9.754 -5.645 -7.806 1.00 90.19 100 ILE A CA 1
ATOM 802 C C . ILE A 1 100 ? 10.443 -5.652 -9.173 1.00 90.19 100 ILE A C 1
ATOM 804 O O . ILE A 1 100 ? 10.013 -6.362 -10.079 1.00 90.19 100 ILE A O 1
ATOM 808 N N . LEU A 1 101 ? 11.545 -4.913 -9.326 1.00 86.88 101 LEU A N 1
ATOM 809 C CA . LEU A 1 101 ? 12.247 -4.807 -10.610 1.00 86.88 101 LEU A CA 1
ATOM 810 C C . LEU A 1 101 ? 12.837 -6.144 -11.090 1.00 86.88 101 LEU A C 1
ATOM 812 O O . LEU A 1 101 ? 12.950 -6.360 -12.301 1.00 86.88 101 LEU A O 1
ATOM 816 N N . ASN A 1 102 ? 13.182 -7.033 -10.154 1.00 86.06 102 ASN A N 1
ATOM 817 C CA . ASN A 1 102 ? 13.769 -8.340 -10.442 1.00 86.06 102 ASN A CA 1
ATOM 818 C C . ASN A 1 102 ? 12.749 -9.476 -10.580 1.00 86.06 102 ASN A C 1
ATOM 820 O O . ASN A 1 102 ? 13.119 -10.528 -11.093 1.00 86.06 102 ASN A O 1
ATOM 824 N N . SER A 1 103 ? 11.496 -9.295 -10.157 1.00 85.81 103 SER A N 1
ATOM 825 C CA . SER A 1 103 ? 10.470 -10.353 -10.206 1.00 85.81 103 SER A CA 1
ATOM 826 C C . SER A 1 103 ? 9.285 -10.033 -11.119 1.00 85.81 103 SER A C 1
ATOM 828 O O . SER A 1 103 ? 8.655 -10.954 -11.634 1.00 85.81 103 SER A O 1
ATOM 830 N N . HIS A 1 104 ? 8.998 -8.755 -11.379 1.00 87.00 104 HIS A N 1
ATOM 831 C CA . HIS A 1 104 ? 7.800 -8.344 -12.112 1.00 87.00 104 HIS A CA 1
ATOM 832 C C . HIS A 1 104 ? 8.070 -8.157 -13.613 1.00 87.00 104 HIS A C 1
ATOM 834 O O . HIS A 1 104 ? 8.611 -7.133 -14.047 1.00 87.00 104 HIS A O 1
ATOM 840 N N . TYR A 1 105 ? 7.676 -9.155 -14.412 1.00 84.19 105 TYR A N 1
ATOM 841 C CA . TYR A 1 105 ? 7.785 -9.168 -15.882 1.00 84.19 105 TYR A CA 1
ATOM 842 C C . TYR A 1 105 ? 6.445 -9.518 -16.549 1.00 84.19 105 TYR A C 1
ATOM 844 O O . TYR A 1 105 ? 6.322 -10.561 -17.190 1.00 84.19 105 TYR A O 1
ATOM 852 N N . PRO A 1 106 ? 5.416 -8.679 -16.374 1.00 85.75 106 PRO A N 1
ATOM 853 C CA . PRO A 1 106 ? 4.125 -8.894 -17.009 1.0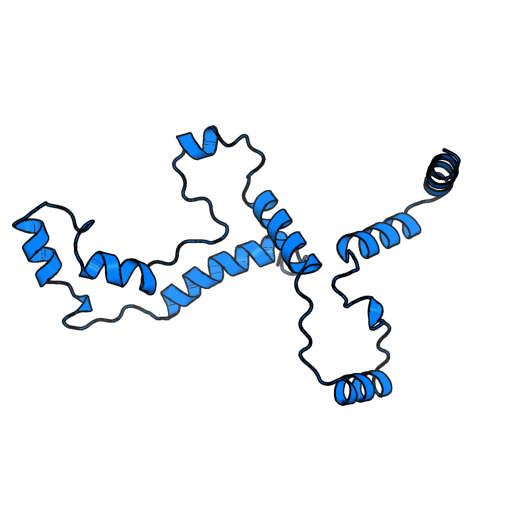0 85.75 106 PRO A CA 1
ATOM 854 C C . PRO A 1 106 ? 4.222 -8.726 -18.531 1.00 85.75 106 PRO A C 1
ATOM 856 O O . PRO A 1 106 ? 4.895 -7.822 -19.030 1.00 85.75 106 PRO A O 1
ATOM 859 N N . VAL A 1 107 ? 3.500 -9.573 -19.261 1.00 85.75 107 VAL A N 1
ATOM 860 C CA . VAL A 1 107 ? 3.287 -9.434 -20.705 1.00 85.75 107 VAL A CA 1
ATOM 861 C C . VAL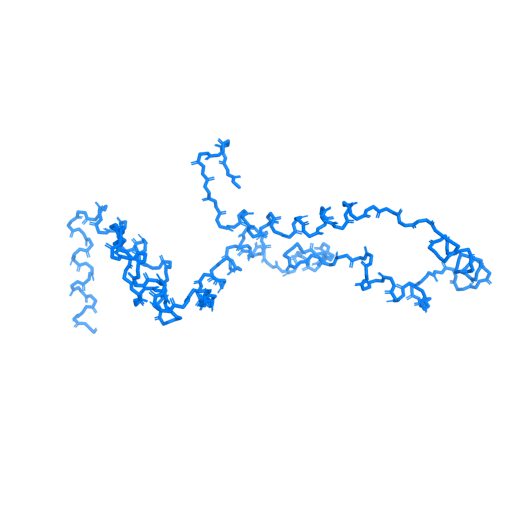 A 1 107 ? 1.896 -8.838 -20.899 1.00 85.75 107 VAL A C 1
ATOM 863 O O . VAL A 1 107 ? 0.897 -9.518 -20.690 1.00 85.75 107 VAL A O 1
ATOM 866 N N . TYR A 1 108 ? 1.832 -7.548 -21.232 1.00 86.00 108 TYR A N 1
ATOM 867 C CA . TYR A 1 108 ? 0.564 -6.819 -21.391 1.00 86.00 108 TYR A CA 1
ATOM 868 C C . TYR A 1 108 ? 0.081 -6.725 -22.840 1.00 86.00 108 TYR A C 1
ATOM 870 O O . TYR A 1 108 ? -1.086 -6.435 -23.082 1.00 86.00 108 TYR A O 1
ATOM 878 N N . ILE A 1 109 ? 0.986 -6.906 -23.801 1.00 89.94 109 ILE A N 1
ATOM 879 C CA . ILE A 1 109 ? 0.737 -6.676 -25.223 1.00 89.94 109 ILE A CA 1
ATOM 880 C C . ILE A 1 109 ? 1.064 -7.967 -25.970 1.00 89.94 109 ILE A C 1
ATOM 882 O O . ILE A 1 109 ? 2.087 -8.594 -25.698 1.00 89.94 109 ILE A O 1
ATOM 886 N N . ASP A 1 110 ? 0.189 -8.356 -26.897 1.00 92.00 110 ASP A N 1
ATOM 887 C CA . ASP A 1 110 ? 0.398 -9.512 -27.770 1.00 92.00 110 ASP A CA 1
ATOM 888 C C . ASP A 1 110 ? 1.632 -9.322 -28.668 1.00 92.00 110 ASP A C 1
ATOM 890 O O . ASP A 1 110 ? 1.901 -8.219 -29.153 1.00 92.00 110 ASP A O 1
ATOM 894 N N . GLU A 1 111 ? 2.350 -10.411 -28.946 1.00 90.31 111 GLU A N 1
ATOM 895 C CA . GLU A 1 111 ? 3.581 -10.389 -29.745 1.00 90.31 111 GLU A CA 1
ATOM 896 C C . GLU A 1 111 ? 3.377 -9.775 -31.139 1.00 90.31 111 GLU A C 1
ATOM 898 O O . GLU A 1 111 ? 4.261 -9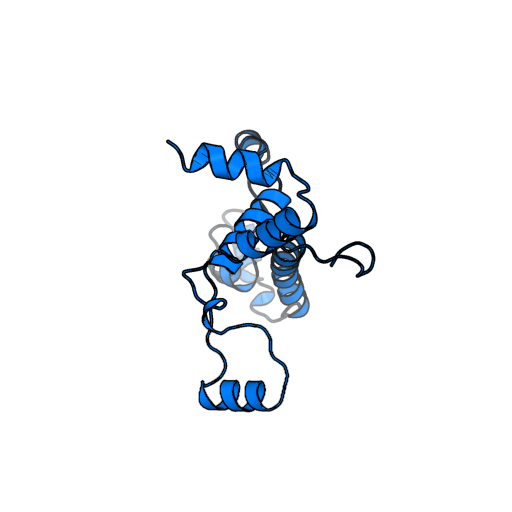.082 -31.651 1.00 90.31 111 GLU A O 1
ATOM 903 N N . LYS A 1 112 ? 2.200 -9.963 -31.756 1.00 94.06 112 LYS A N 1
ATOM 904 C CA . LYS A 1 112 ? 1.898 -9.376 -33.071 1.00 94.06 112 LYS A CA 1
ATOM 905 C C . LYS A 1 112 ? 1.795 -7.857 -32.995 1.00 94.06 112 LYS A C 1
ATOM 907 O O . LYS A 1 112 ? 2.173 -7.175 -33.948 1.00 94.06 112 LYS A O 1
ATOM 912 N N . ILE A 1 113 ? 1.258 -7.329 -31.896 1.00 94.00 113 ILE A N 1
ATOM 913 C CA . ILE A 1 113 ? 1.129 -5.886 -31.677 1.00 94.00 113 ILE A CA 1
ATOM 914 C C . ILE A 1 113 ? 2.500 -5.298 -31.332 1.00 94.00 113 ILE A C 1
ATOM 916 O O . ILE A 1 113 ? 2.881 -4.299 -31.938 1.00 94.00 113 ILE A O 1
ATOM 920 N N . ASP A 1 114 ? 3.270 -5.939 -30.447 1.00 91.50 114 ASP A N 1
ATOM 921 C CA . ASP A 1 114 ? 4.634 -5.500 -30.106 1.00 91.50 114 ASP A CA 1
ATOM 922 C C . ASP A 1 114 ? 5.535 -5.438 -31.350 1.00 91.50 114 ASP A C 1
ATOM 924 O O . ASP A 1 114 ? 6.219 -4.436 -31.567 1.00 91.50 114 ASP A O 1
ATOM 928 N N . LYS A 1 115 ? 5.450 -6.441 -32.237 1.00 91.62 115 LYS A N 1
ATOM 929 C CA . LYS A 1 115 ? 6.174 -6.432 -33.516 1.00 91.62 115 LYS A CA 1
ATOM 930 C C . LYS A 1 115 ? 5.792 -5.234 -34.387 1.00 91.62 115 LYS A C 1
ATOM 932 O O . LYS A 1 115 ? 6.674 -4.503 -34.819 1.00 91.62 115 LYS A O 1
ATOM 937 N N . LYS A 1 116 ? 4.492 -4.980 -34.586 1.00 95.25 116 LYS A N 1
ATOM 938 C CA . LYS A 1 116 ? 4.024 -3.812 -35.358 1.00 95.25 116 LYS A CA 1
ATOM 939 C C . LYS A 1 116 ? 4.540 -2.491 -34.782 1.00 95.25 116 LYS A C 1
ATOM 941 O O . LYS A 1 116 ? 4.890 -1.590 -35.535 1.00 95.25 116 LYS A O 1
ATOM 946 N N . VAL A 1 117 ? 4.580 -2.363 -33.455 1.00 93.38 117 VAL A N 1
ATOM 947 C CA . VAL A 1 117 ? 5.107 -1.165 -32.785 1.00 93.38 117 VAL A CA 1
ATOM 948 C C . VAL A 1 117 ? 6.612 -1.028 -33.038 1.00 93.38 117 VAL A C 1
ATOM 950 O O . VAL A 1 117 ? 7.071 0.054 -33.390 1.00 93.38 117 VAL A O 1
ATOM 953 N N . ARG A 1 118 ? 7.383 -2.112 -32.925 1.00 91.56 118 ARG A N 1
ATOM 954 C CA . ARG A 1 118 ? 8.835 -2.110 -33.184 1.00 91.56 118 ARG A CA 1
ATOM 955 C C . ARG A 1 118 ? 9.201 -1.872 -34.645 1.00 91.56 118 ARG A C 1
ATOM 957 O O . ARG A 1 118 ? 10.233 -1.269 -34.901 1.00 91.56 118 ARG A O 1
ATOM 964 N N . ASP A 1 119 ? 8.364 -2.308 -35.580 1.00 94.69 119 ASP A N 1
ATOM 965 C CA . ASP A 1 119 ? 8.560 -2.036 -37.007 1.00 94.69 119 ASP A CA 1
ATOM 966 C C . ASP A 1 119 ? 8.338 -0.540 -37.321 1.00 94.69 119 ASP A C 1
ATOM 968 O O . ASP A 1 119 ? 8.989 0.016 -38.204 1.00 94.69 119 ASP A O 1
ATOM 972 N N . ASN A 1 120 ? 7.456 0.132 -36.567 1.00 96.56 120 ASN A N 1
ATOM 973 C CA . ASN A 1 120 ? 7.107 1.543 -36.769 1.00 96.56 120 ASN A CA 1
ATOM 974 C C . ASN A 1 120 ? 7.997 2.536 -36.001 1.00 96.56 120 ASN A C 1
ATOM 976 O O . ASN A 1 120 ? 8.049 3.711 -36.366 1.00 96.56 120 ASN A O 1
ATOM 980 N N . PHE A 1 121 ? 8.666 2.105 -34.928 1.00 95.12 121 PHE A N 1
ATOM 981 C CA . PHE A 1 121 ? 9.445 2.982 -34.051 1.00 95.12 121 PHE A CA 1
ATOM 982 C C . PHE A 1 121 ? 10.844 2.414 -33.777 1.00 95.12 121 PHE A C 1
ATOM 984 O O . PHE A 1 121 ? 10.980 1.209 -33.574 1.00 95.12 121 PHE A O 1
ATOM 991 N N . PRO A 1 122 ? 11.889 3.259 -33.674 1.00 92.62 122 PRO A N 1
ATOM 992 C CA . PRO A 1 122 ? 13.259 2.816 -33.403 1.00 92.62 122 PRO A CA 1
ATOM 993 C C . PRO A 1 122 ? 13.434 2.380 -31.935 1.00 92.62 122 PRO A C 1
ATOM 995 O O . PRO A 1 122 ? 13.977 3.104 -31.097 1.00 92.62 122 PRO A O 1
ATOM 998 N N . ILE A 1 123 ? 12.928 1.193 -31.593 1.00 90.00 123 ILE A N 1
ATOM 999 C CA . ILE A 1 123 ? 12.988 0.637 -30.237 1.00 90.00 123 ILE A CA 1
ATOM 1000 C C . ILE A 1 123 ? 14.268 -0.186 -30.072 1.00 90.00 123 ILE A C 1
ATOM 1002 O O . ILE A 1 123 ? 14.325 -1.369 -30.395 1.00 90.00 123 ILE A O 1
ATOM 1006 N N . GLU A 1 124 ? 15.275 0.433 -29.459 1.00 87.69 124 GLU A N 1
ATOM 1007 C CA . GLU A 1 124 ? 16.599 -0.161 -29.197 1.00 87.69 124 GLU A CA 1
ATOM 1008 C C . GLU A 1 124 ? 16.630 -1.159 -28.022 1.00 87.69 124 GLU A C 1
ATOM 1010 O O . GLU A 1 124 ? 17.684 -1.684 -27.655 1.00 87.69 124 GLU A O 1
ATOM 1015 N N . ILE A 1 125 ? 15.493 -1.388 -27.358 1.00 84.00 125 ILE A N 1
ATOM 1016 C CA . ILE A 1 125 ? 15.403 -2.284 -26.200 1.00 84.00 125 ILE A CA 1
ATOM 1017 C C . ILE A 1 125 ? 15.092 -3.699 -26.698 1.00 84.00 125 ILE A C 1
ATOM 1019 O O . ILE A 1 125 ? 13.973 -3.931 -27.166 1.00 84.00 125 ILE A O 1
ATOM 1023 N N . PRO A 1 126 ? 16.019 -4.662 -26.575 1.00 82.00 126 PRO A N 1
ATOM 1024 C CA . PRO A 1 126 ? 15.794 -6.011 -27.069 1.00 82.00 126 PRO A CA 1
ATOM 1025 C C . PRO A 1 126 ? 14.882 -6.808 -26.122 1.00 82.00 126 PRO A C 1
ATOM 1027 O O . PRO A 1 126 ? 14.827 -6.568 -24.911 1.00 82.00 126 PRO A O 1
ATOM 1030 N N . LEU A 1 127 ? 14.137 -7.760 -26.688 1.00 79.06 127 LEU A N 1
ATOM 1031 C CA . LEU A 1 127 ? 13.101 -8.534 -25.988 1.00 79.06 127 LEU A CA 1
ATOM 1032 C C . LEU A 1 127 ? 13.648 -9.425 -24.863 1.00 79.06 127 LEU A C 1
ATOM 1034 O O . LEU A 1 127 ? 12.941 -9.761 -23.916 1.00 79.06 127 LEU A O 1
ATOM 1038 N N . ASP A 1 128 ? 14.915 -9.816 -24.944 1.00 78.44 128 ASP A N 1
ATOM 1039 C CA . ASP A 1 128 ? 15.580 -10.673 -23.964 1.00 78.44 128 ASP A CA 1
ATOM 1040 C C . ASP A 1 128 ? 15.914 -9.954 -22.646 1.00 78.44 128 ASP A C 1
ATOM 1042 O O . ASP A 1 128 ? 16.107 -10.617 -21.625 1.00 78.44 128 ASP A O 1
ATOM 1046 N N . VAL A 1 129 ? 15.944 -8.616 -22.642 1.00 75.50 129 VAL A N 1
ATOM 1047 C CA . VAL A 1 129 ? 16.201 -7.794 -21.443 1.00 75.50 129 VAL A CA 1
ATOM 1048 C C . VAL A 1 129 ? 14.959 -7.676 -20.553 1.00 75.50 129 VAL A C 1
ATOM 1050 O O . VAL A 1 129 ? 15.074 -7.393 -19.359 1.00 75.50 129 VAL A O 1
ATOM 1053 N N . ILE A 1 130 ? 13.769 -7.934 -21.098 1.00 73.62 130 ILE A N 1
ATOM 1054 C CA . ILE A 1 130 ? 12.492 -7.905 -20.372 1.00 73.62 130 ILE A CA 1
ATOM 1055 C C . ILE A 1 130 ? 12.123 -9.340 -19.960 1.00 73.62 130 ILE A C 1
ATOM 1057 O O . ILE A 1 130 ? 11.034 -9.829 -20.242 1.00 73.62 130 ILE A O 1
ATOM 1061 N N . LYS A 1 131 ? 13.057 -10.048 -19.312 1.00 73.19 131 LYS A N 1
ATOM 1062 C CA . LYS A 1 131 ? 12.843 -11.421 -18.829 1.00 73.19 131 LYS A CA 1
ATOM 1063 C C . LYS A 1 131 ? 13.289 -11.597 -17.372 1.00 73.19 131 LYS A C 1
ATOM 1065 O O . LYS A 1 131 ? 14.289 -10.992 -16.981 1.00 73.19 131 LYS A O 1
ATOM 1070 N N . PRO A 1 132 ? 12.639 -12.497 -16.602 1.00 65.06 132 PRO A N 1
ATOM 1071 C CA . PRO A 1 132 ? 12.976 -12.772 -15.198 1.00 65.06 132 PRO A CA 1
ATOM 1072 C C . PRO A 1 132 ? 14.437 -13.159 -14.938 1.00 65.06 132 PRO A C 1
ATOM 1074 O O . PRO A 1 132 ? 14.952 -12.960 -13.845 1.00 65.06 132 PRO A O 1
ATOM 1077 N N . SER A 1 133 ? 15.129 -13.704 -15.941 1.00 63.44 133 SER A N 1
ATOM 1078 C CA . SER A 1 133 ? 16.495 -14.222 -15.821 1.00 63.44 133 SER A CA 1
ATOM 1079 C C . SER A 1 133 ? 17.601 -13.155 -15.820 1.00 63.44 133 SER A C 1
ATOM 1081 O O . SER A 1 133 ? 18.781 -13.508 -15.749 1.00 63.44 133 SER A O 1
ATOM 1083 N N . LYS A 1 134 ? 17.269 -11.859 -15.920 1.00 63.47 134 LYS A N 1
ATOM 1084 C CA . LYS A 1 134 ? 18.250 -10.764 -15.994 1.00 63.47 134 LYS A CA 1
ATOM 1085 C C . LYS A 1 134 ? 18.068 -9.761 -14.854 1.00 63.47 134 LYS A C 1
ATOM 1087 O O . LYS A 1 134 ? 17.021 -9.141 -14.716 1.00 63.47 134 LYS A O 1
ATOM 1092 N N . ASP A 1 135 ? 19.135 -9.535 -14.084 1.00 63.75 135 ASP A N 1
ATOM 1093 C CA . ASP A 1 135 ? 19.201 -8.443 -13.106 1.00 63.75 135 ASP A CA 1
ATOM 1094 C C . ASP A 1 135 ? 19.315 -7.094 -13.842 1.00 63.75 135 ASP A C 1
ATOM 1096 O O . ASP A 1 135 ? 20.377 -6.721 -14.362 1.00 63.75 135 ASP A O 1
ATOM 1100 N N . ARG A 1 136 ? 18.205 -6.348 -13.899 1.00 64.19 136 ARG A N 1
ATOM 1101 C CA . ARG A 1 136 ? 18.139 -5.028 -14.553 1.00 64.19 136 ARG A CA 1
ATOM 1102 C C . ARG A 1 136 ? 18.920 -3.949 -13.795 1.00 64.19 136 ARG A C 1
ATOM 1104 O O . ARG A 1 136 ? 19.336 -2.960 -14.405 1.00 64.19 136 ARG A O 1
ATOM 1111 N N . PHE A 1 137 ? 19.205 -4.150 -12.509 1.00 55.53 137 PHE A N 1
ATOM 1112 C CA . PHE A 1 137 ? 20.004 -3.226 -11.704 1.00 55.53 137 PHE A CA 1
ATOM 1113 C C . PHE A 1 137 ? 21.491 -3.276 -12.086 1.00 55.53 137 PHE A C 1
ATOM 1115 O O . PHE A 1 137 ? 22.175 -2.244 -12.111 1.00 55.53 137 PHE A O 1
ATOM 1122 N N . PHE A 1 138 ? 21.996 -4.460 -12.441 1.00 44.91 138 PHE A N 1
ATOM 1123 C CA . PHE A 1 138 ? 23.408 -4.641 -12.783 1.00 44.91 138 PHE A CA 1
ATOM 1124 C C . PHE A 1 138 ? 23.766 -4.062 -14.160 1.00 44.91 138 PHE A C 1
ATOM 1126 O O . PHE A 1 138 ? 24.853 -3.503 -14.335 1.00 44.91 138 PHE A O 1
ATOM 1133 N N . VAL A 1 139 ? 22.848 -4.126 -15.133 1.00 48.09 139 VAL A N 1
ATOM 1134 C CA . VAL A 1 139 ? 23.087 -3.648 -16.511 1.00 48.09 139 VAL A CA 1
ATOM 1135 C C . VAL A 1 139 ? 23.364 -2.139 -16.549 1.00 48.09 139 VAL A C 1
ATOM 1137 O O . VAL A 1 139 ? 24.256 -1.689 -17.278 1.00 48.09 139 VAL A O 1
ATOM 1140 N N . PHE A 1 140 ? 22.671 -1.348 -15.724 1.00 38.44 140 PHE A N 1
ATOM 1141 C CA . PHE A 1 140 ? 22.845 0.109 -15.692 1.00 38.44 140 PHE A CA 1
ATOM 1142 C C . PHE A 1 140 ? 24.149 0.528 -14.987 1.00 38.44 140 PHE A C 1
ATOM 1144 O O . PHE A 1 140 ? 24.905 1.362 -15.496 1.00 38.44 140 PHE A O 1
ATOM 1151 N N . MET A 1 141 ? 24.481 -0.119 -13.865 1.00 38.97 141 MET A N 1
ATOM 1152 C CA . MET A 1 141 ? 25.738 0.104 -13.133 1.00 38.97 141 MET A CA 1
ATOM 1153 C C . MET A 1 141 ? 26.967 -0.346 -13.935 1.00 38.97 141 MET A C 1
ATOM 1155 O O . MET A 1 141 ? 27.980 0.359 -13.963 1.00 38.97 141 MET A O 1
ATOM 1159 N N . ALA A 1 142 ? 26.879 -1.470 -14.653 1.00 42.06 142 ALA A N 1
ATOM 1160 C CA . ALA A 1 142 ? 27.950 -1.952 -15.525 1.00 42.06 142 ALA A CA 1
ATOM 1161 C C . ALA A 1 142 ? 28.207 -1.001 -16.709 1.00 42.06 142 ALA A C 1
ATOM 1163 O O . ALA A 1 142 ? 29.366 -0.756 -17.057 1.00 42.06 142 ALA A O 1
ATOM 1164 N N . ARG A 1 143 ? 27.160 -0.394 -17.292 1.00 43.41 143 ARG A N 1
ATOM 1165 C CA . ARG A 1 143 ? 27.305 0.650 -18.327 1.00 43.41 143 ARG A CA 1
ATOM 1166 C C . ARG A 1 143 ? 27.939 1.934 -17.777 1.00 43.41 143 ARG A C 1
ATOM 1168 O O . ARG A 1 143 ? 28.803 2.504 -18.445 1.00 43.41 143 ARG A O 1
ATO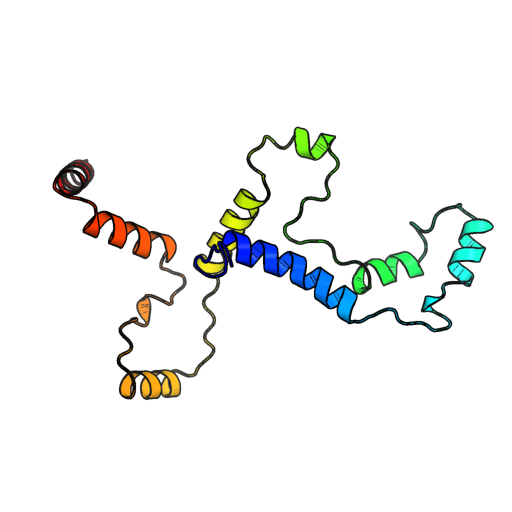M 1175 N N . LYS A 1 144 ? 27.601 2.345 -16.548 1.00 39.66 144 LYS A N 1
ATOM 1176 C CA . LYS A 1 144 ? 28.220 3.509 -15.883 1.00 39.66 144 LYS A CA 1
ATOM 1177 C C . LYS A 1 144 ? 29.698 3.255 -15.540 1.00 39.66 144 LYS A C 1
ATOM 1179 O O . LYS A 1 144 ? 30.534 4.107 -15.825 1.00 39.66 144 LYS A O 1
ATOM 1184 N N . LYS A 1 145 ? 30.053 2.050 -15.065 1.00 36.56 145 LYS A N 1
ATOM 1185 C CA . LYS A 1 145 ? 31.457 1.622 -14.862 1.00 36.56 145 LYS A CA 1
ATOM 1186 C C . LYS A 1 145 ? 32.259 1.543 -16.167 1.00 36.56 145 LYS A C 1
ATOM 1188 O O . LYS A 1 145 ? 33.439 1.874 -16.159 1.00 36.56 145 LYS A O 1
ATOM 1193 N N . ARG A 1 146 ? 31.640 1.159 -17.292 1.00 40.19 146 ARG A N 1
ATOM 1194 C CA . ARG A 1 146 ? 32.296 1.167 -18.617 1.00 40.19 146 ARG A CA 1
ATOM 1195 C C . ARG A 1 146 ? 32.562 2.577 -19.152 1.00 40.19 146 ARG A C 1
ATOM 1197 O O . ARG A 1 146 ? 33.552 2.755 -19.849 1.00 40.19 146 ARG A O 1
ATOM 1204 N N . ARG A 1 147 ? 31.719 3.564 -18.822 1.00 45.09 147 ARG A N 1
ATOM 1205 C CA . ARG A 1 147 ? 31.918 4.974 -19.212 1.00 45.09 147 ARG A CA 1
ATOM 1206 C C . ARG A 1 147 ? 32.841 5.752 -18.264 1.00 45.09 147 ARG A C 1
ATOM 1208 O O . ARG A 1 147 ? 33.533 6.646 -18.724 1.00 45.09 147 ARG A O 1
ATOM 1215 N N . ALA A 1 148 ? 32.889 5.398 -16.978 1.00 47.47 148 ALA A N 1
ATOM 1216 C CA . ALA A 1 148 ? 33.718 6.079 -15.972 1.00 47.47 148 ALA A CA 1
ATOM 1217 C C . ALA A 1 148 ? 35.085 5.407 -15.700 1.00 47.47 148 ALA A C 1
ATOM 1219 O O . ALA A 1 148 ? 35.925 5.964 -15.001 1.00 47.47 148 ALA A O 1
ATOM 1220 N N . GLY A 1 149 ? 35.320 4.196 -16.214 1.00 40.88 149 GLY A N 1
ATOM 1221 C CA . GLY A 1 149 ? 36.484 3.372 -15.880 1.00 40.88 149 GLY A CA 1
ATOM 1222 C C . GLY A 1 149 ? 37.621 3.451 -16.894 1.00 40.88 149 GLY A C 1
ATOM 1223 O O . GLY A 1 149 ? 37.855 2.492 -17.632 1.00 40.88 149 GLY A O 1
ATOM 1224 N N . GLY A 1 150 ? 38.373 4.552 -16.887 1.00 50.28 150 GLY A N 1
ATOM 1225 C CA . GLY A 1 150 ? 39.715 4.589 -17.469 1.00 50.28 150 GLY A CA 1
ATOM 1226 C C . GLY A 1 150 ? 40.634 3.571 -16.779 1.00 50.28 150 GLY A C 1
ATOM 1227 O O . GLY A 1 150 ? 40.711 3.539 -15.555 1.00 50.28 150 GLY A O 1
ATOM 1228 N N . SER A 1 151 ? 41.306 2.732 -17.576 1.00 50.69 151 SER A N 1
ATOM 1229 C CA . SER A 1 151 ? 42.456 1.849 -17.272 1.00 50.69 151 SER A CA 1
ATOM 1230 C C . SER A 1 151 ? 42.378 0.868 -16.073 1.00 50.69 151 SER A C 1
ATOM 1232 O O . SER A 1 151 ? 42.613 -0.329 -16.254 1.00 50.69 151 SER A O 1
ATOM 1234 N N . LYS A 1 152 ? 41.998 1.296 -14.861 1.00 49.09 152 LYS A N 1
ATOM 1235 C CA . LYS A 1 152 ? 42.009 0.480 -13.627 1.00 49.09 152 LYS A CA 1
ATOM 1236 C C . LYS A 1 152 ? 41.013 -0.684 -13.639 1.00 49.09 152 LYS A C 1
ATOM 1238 O O . LYS A 1 152 ? 41.384 -1.801 -13.291 1.00 49.09 152 LYS A O 1
ATOM 1243 N N . ALA A 1 153 ? 39.790 -0.468 -14.131 1.00 46.38 153 ALA A N 1
ATOM 1244 C CA . ALA A 1 153 ? 38.760 -1.514 -14.174 1.00 46.38 153 ALA A CA 1
ATOM 1245 C C . ALA A 1 153 ? 39.132 -2.695 -15.096 1.00 46.38 153 ALA A C 1
ATOM 1247 O O . ALA A 1 153 ? 38.683 -3.819 -14.879 1.00 46.38 153 ALA A O 1
ATOM 1248 N N . ARG A 1 154 ? 39.987 -2.470 -16.108 1.00 49.56 154 ARG A N 1
ATOM 1249 C CA . ARG A 1 154 ? 40.471 -3.533 -17.006 1.00 49.56 154 ARG A CA 1
ATOM 1250 C C . ARG A 1 154 ? 41.519 -4.438 -16.343 1.00 49.56 154 ARG A C 1
ATOM 1252 O O . ARG A 1 154 ? 41.629 -5.595 -16.739 1.00 49.56 154 ARG A O 1
ATOM 1259 N N . ARG A 1 155 ? 42.264 -3.952 -15.338 1.00 50.59 155 ARG A N 1
ATOM 1260 C CA . ARG A 1 155 ? 43.252 -4.759 -14.593 1.00 50.59 155 ARG A CA 1
ATOM 1261 C C . ARG A 1 155 ? 42.591 -5.695 -13.579 1.00 50.59 155 ARG A C 1
ATOM 1263 O O . ARG A 1 155 ? 42.937 -6.870 -13.554 1.00 50.59 155 ARG A O 1
ATOM 1270 N N . GLU A 1 156 ? 41.587 -5.223 -12.840 1.00 46.47 156 GLU A N 1
ATOM 1271 C CA . GLU A 1 156 ? 40.892 -6.042 -11.829 1.00 46.47 156 GLU A CA 1
ATOM 1272 C C . GLU A 1 156 ? 40.098 -7.207 -12.440 1.00 46.47 156 GLU A C 1
ATOM 1274 O O . GLU A 1 156 ? 40.108 -8.315 -11.907 1.00 46.47 156 GLU A O 1
ATOM 1279 N N . ILE A 1 157 ? 39.464 -7.000 -13.601 1.00 51.88 157 ILE A N 1
ATOM 1280 C CA . ILE A 1 157 ? 38.737 -8.070 -14.307 1.00 51.88 157 ILE A CA 1
ATOM 1281 C C . ILE A 1 157 ? 39.710 -9.135 -14.846 1.00 51.88 157 ILE A C 1
ATOM 1283 O O . ILE A 1 157 ? 39.393 -10.322 -14.848 1.00 51.88 157 ILE A O 1
ATOM 1287 N N . ARG A 1 158 ? 40.928 -8.742 -15.249 1.00 44.94 158 ARG A N 1
ATOM 1288 C CA . ARG A 1 158 ? 41.953 -9.670 -15.756 1.00 44.94 158 ARG A CA 1
ATOM 1289 C C . ARG A 1 158 ? 42.602 -10.509 -14.647 1.00 44.94 158 ARG A C 1
ATOM 1291 O O . ARG A 1 158 ? 43.066 -11.607 -14.931 1.00 44.94 158 ARG A O 1
ATOM 1298 N N . GLN A 1 159 ? 42.620 -10.012 -13.410 1.00 49.28 159 GLN A N 1
ATOM 1299 C CA . GLN A 1 159 ? 43.089 -10.758 -12.236 1.00 49.28 159 GLN A CA 1
ATOM 1300 C C . GLN A 1 159 ? 42.041 -11.744 -11.709 1.00 49.28 159 GLN A C 1
ATOM 1302 O O . GLN A 1 159 ? 42.407 -12.836 -11.293 1.00 49.28 159 GLN A O 1
ATOM 1307 N N . LYS A 1 160 ? 40.746 -11.411 -11.792 1.00 50.09 160 LYS A N 1
ATOM 1308 C CA . LYS A 1 160 ? 39.665 -12.312 -11.358 1.00 50.09 160 LYS A CA 1
ATOM 1309 C C . LYS A 1 160 ? 39.405 -13.505 -12.282 1.00 50.09 160 LYS A C 1
ATOM 1311 O O . LYS A 1 160 ? 38.860 -14.486 -11.815 1.00 50.09 160 LYS A O 1
ATOM 1316 N N . ASN A 1 161 ? 39.809 -13.438 -13.551 1.00 44.38 161 ASN A N 1
ATOM 1317 C CA . ASN A 1 161 ? 39.669 -14.550 -14.504 1.00 44.38 161 ASN A CA 1
ATOM 1318 C C . ASN A 1 161 ? 40.912 -15.463 -14.571 1.00 44.38 161 ASN A C 1
ATOM 1320 O O . ASN A 1 161 ? 41.027 -16.262 -15.498 1.00 44.38 161 ASN A O 1
ATOM 1324 N N . ARG A 1 162 ? 41.878 -15.302 -13.655 1.00 46.41 162 ARG A N 1
ATOM 1325 C CA . ARG A 1 162 ? 43.085 -16.146 -13.566 1.00 46.41 162 ARG A CA 1
ATOM 1326 C C . ARG A 1 162 ? 43.130 -17.051 -12.330 1.00 46.41 162 ARG A C 1
ATOM 1328 O O . ARG A 1 162 ? 44.070 -17.831 -12.243 1.00 46.41 162 ARG A O 1
ATOM 1335 N N . ASN A 1 163 ? 42.132 -16.974 -11.448 1.00 40.25 163 ASN A N 1
ATOM 1336 C CA . ASN A 1 163 ? 41.942 -17.882 -10.316 1.00 40.25 163 ASN A CA 1
ATOM 1337 C C . ASN A 1 163 ? 40.567 -18.534 -10.404 1.00 40.25 163 ASN A C 1
ATOM 1339 O O . ASN A 1 163 ? 39.611 -17.790 -10.721 1.00 40.25 163 ASN A O 1
#

pLDDT: mean 80.53, std 17.67, range [36.56, 96.56]

Secondary structure (DSSP, 8-state):
-BTTTTB--HHHHHHHHHHHHHHHHHHT----STTTTTHHHHHHHHHTTS-STT-HHHHHHTTTT-PPPSSS----HHHHHHS-STT-HHHHHHHHHHHHHHH-----S-HHHHHHHHHHS-----GGGSSTTS-HHHHHHHHHHHHH--SHHHHHHHHHT--